Protein AF-A0A645B212-F1 (afdb_monomer_lite)

InterPro domains:
  IPR024529 ECF transporter, substrate-specific component [PF12822] (2-113)
  IPR025720 ECF transporter, Riboflavin transporter RibU [PTHR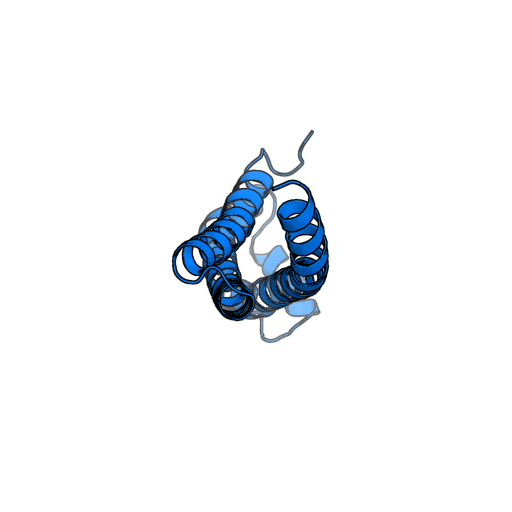38438] (4-123)

Structure (mmCIF, N/CA/C/O backbone):
data_AF-A0A645B212-F1
#
_entry.id   AF-A0A645B212-F1
#
loop_
_atom_site.group_PDB
_atom_site.id
_atom_site.type_symbol
_atom_site.label_atom_id
_atom_site.label_alt_id
_atom_site.label_comp_id
_atom_site.label_asym_id
_atom_site.label_entity_id
_atom_site.label_seq_id
_atom_site.pdbx_PDB_ins_code
_atom_site.Cartn_x
_atom_site.Cartn_y
_atom_site.Cartn_z
_atom_site.occupancy
_atom_site.B_iso_or_equiv
_atom_site.auth_seq_id
_atom_site.auth_comp_id
_atom_site.auth_asym_id
_atom_site.auth_atom_id
_atom_site.pdbx_PDB_model_num
ATOM 1 N N . MET A 1 1 ? 23.156 13.228 1.732 1.00 33.28 1 MET A N 1
ATOM 2 C CA . MET A 1 1 ? 22.425 13.789 0.577 1.00 33.28 1 MET A CA 1
ATOM 3 C C . MET A 1 1 ? 21.670 12.643 -0.062 1.00 33.28 1 MET A C 1
ATOM 5 O O . MET A 1 1 ? 22.309 11.648 -0.374 1.00 33.28 1 MET A O 1
ATOM 9 N N . SER A 1 2 ? 20.340 12.716 -0.127 1.00 40.81 2 SER A N 1
ATOM 10 C CA . SER A 1 2 ? 19.488 11.610 -0.575 1.00 40.81 2 SER A CA 1
ATOM 11 C C . SER A 1 2 ? 19.896 11.144 -1.976 1.00 40.81 2 SER A C 1
ATOM 13 O O . SER A 1 2 ? 19.782 11.894 -2.942 1.00 40.81 2 SER A O 1
ATOM 15 N N . THR A 1 3 ? 20.365 9.900 -2.078 1.00 55.31 3 THR A N 1
ATOM 16 C CA . THR A 1 3 ? 20.932 9.247 -3.276 1.00 55.31 3 THR A CA 1
ATOM 17 C C . THR A 1 3 ? 19.960 9.166 -4.469 1.00 55.31 3 THR A C 1
ATOM 19 O O . THR A 1 3 ? 20.336 8.725 -5.546 1.00 55.31 3 THR A O 1
ATOM 22 N N . THR A 1 4 ? 18.709 9.614 -4.308 1.00 57.03 4 THR A N 1
ATOM 23 C CA . THR A 1 4 ? 17.624 9.511 -5.298 1.00 57.03 4 THR A CA 1
ATOM 24 C C . THR A 1 4 ? 16.915 10.840 -5.605 1.00 57.03 4 THR A C 1
ATOM 26 O O . THR A 1 4 ? 15.790 10.835 -6.099 1.00 57.03 4 THR A O 1
ATOM 29 N N . GLY A 1 5 ? 17.515 11.997 -5.288 1.00 64.00 5 GLY A N 1
ATOM 30 C CA . GLY A 1 5 ? 16.961 13.307 -5.677 1.00 64.00 5 GLY A CA 1
ATOM 31 C C . GLY A 1 5 ? 15.565 13.630 -5.109 1.00 64.00 5 GLY A C 1
ATOM 32 O O . GLY A 1 5 ? 14.839 14.423 -5.696 1.00 64.00 5 GLY A O 1
ATOM 33 N N . GLY A 1 6 ? 15.159 12.989 -4.004 1.00 72.94 6 GLY A N 1
ATOM 34 C CA . GLY A 1 6 ? 13.856 13.188 -3.342 1.00 72.94 6 GLY A CA 1
ATOM 35 C C . GLY A 1 6 ? 12.676 12.440 -3.981 1.00 72.94 6 GLY A C 1
ATOM 36 O O . GLY A 1 6 ? 11.622 12.299 -3.361 1.00 72.94 6 GLY A O 1
ATOM 37 N N . VAL A 1 7 ? 12.851 11.877 -5.180 1.00 76.88 7 VAL A N 1
ATOM 38 C CA . VAL A 1 7 ? 11.782 11.188 -5.923 1.00 76.88 7 VAL A CA 1
ATOM 39 C C . VAL A 1 7 ? 11.341 9.901 -5.218 1.00 76.88 7 VAL A C 1
ATOM 41 O O . VAL A 1 7 ? 10.148 9.610 -5.130 1.00 76.88 7 VAL A O 1
ATOM 44 N N . GLY A 1 8 ? 12.289 9.146 -4.655 1.00 79.44 8 GLY A N 1
ATOM 45 C CA . GLY A 1 8 ? 11.977 7.925 -3.902 1.00 79.44 8 GLY A CA 1
ATOM 46 C C . GLY A 1 8 ? 11.268 8.188 -2.570 1.00 79.44 8 GLY A C 1
ATOM 47 O O . GLY A 1 8 ? 10.404 7.412 -2.158 1.00 79.44 8 GLY A O 1
ATOM 48 N N . GLU A 1 9 ? 11.594 9.295 -1.903 1.00 84.44 9 GLU A N 1
ATOM 49 C CA . GLU A 1 9 ? 10.923 9.717 -0.668 1.00 84.44 9 GLU A CA 1
ATOM 50 C C . GLU A 1 9 ? 9.480 10.141 -0.964 1.00 84.44 9 GLU A C 1
ATOM 52 O O . GLU A 1 9 ? 8.553 9.694 -0.287 1.00 84.44 9 GLU A O 1
ATOM 57 N N . PHE A 1 10 ? 9.277 10.907 -2.039 1.00 86.06 10 PHE A N 1
ATOM 58 C CA . PHE A 1 10 ? 7.949 11.291 -2.506 1.00 86.06 10 PHE A CA 1
ATOM 59 C C . PHE A 1 10 ? 7.096 10.077 -2.898 1.00 86.06 10 PHE A C 1
ATOM 61 O O . PHE A 1 10 ? 5.951 9.964 -2.462 1.00 86.06 10 PHE A O 1
ATOM 68 N N . ALA A 1 11 ? 7.654 9.122 -3.648 1.00 86.31 11 ALA A N 1
ATOM 69 C CA . ALA A 1 11 ? 6.947 7.890 -3.995 1.00 86.31 11 ALA A CA 1
ATOM 70 C C . ALA A 1 11 ? 6.527 7.111 -2.736 1.00 86.31 11 ALA A C 1
ATOM 72 O O . ALA A 1 11 ? 5.371 6.711 -2.611 1.00 86.31 11 ALA A O 1
ATOM 73 N N . ASN A 1 12 ? 7.424 6.955 -1.756 1.00 88.56 12 ASN A N 1
ATOM 74 C CA . ASN A 1 12 ? 7.086 6.307 -0.486 1.00 88.56 12 ASN A CA 1
ATOM 75 C C . ASN A 1 12 ? 6.004 7.061 0.298 1.00 88.56 12 ASN A C 1
ATOM 77 O O . ASN A 1 12 ? 5.147 6.416 0.907 1.00 88.56 12 ASN A O 1
ATOM 81 N N . PHE A 1 13 ? 6.016 8.395 0.270 1.00 90.25 13 PHE A N 1
ATOM 82 C CA . PHE A 1 13 ? 4.976 9.216 0.884 1.00 90.25 13 PHE A CA 1
ATOM 83 C C . PHE A 1 13 ? 3.614 9.000 0.218 1.00 90.25 13 PHE A C 1
ATOM 85 O O . PHE A 1 13 ? 2.629 8.802 0.922 1.00 90.25 13 PHE A O 1
ATOM 92 N N . VAL A 1 14 ? 3.546 8.958 -1.115 1.00 92.06 14 VAL A N 1
ATOM 93 C CA . VAL A 1 14 ? 2.295 8.689 -1.847 1.00 92.06 14 VAL A CA 1
ATOM 94 C C . VAL A 1 14 ? 1.774 7.282 -1.542 1.00 92.06 14 VAL A C 1
ATOM 96 O O . VAL A 1 14 ? 0.594 7.108 -1.235 1.00 92.06 14 VAL A O 1
ATOM 99 N N . ILE A 1 15 ? 2.654 6.279 -1.556 1.00 92.00 15 ILE A N 1
ATOM 100 C CA . ILE A 1 15 ? 2.291 4.884 -1.276 1.00 92.00 15 ILE A CA 1
ATOM 101 C C . ILE A 1 15 ? 1.778 4.743 0.164 1.00 92.00 15 ILE A C 1
ATOM 103 O O . ILE A 1 15 ? 0.666 4.261 0.378 1.00 92.00 15 ILE A O 1
ATOM 107 N N . GLY A 1 16 ? 2.543 5.203 1.157 1.00 92.06 16 GLY A N 1
ATOM 108 C CA . GLY A 1 16 ? 2.140 5.137 2.565 1.00 92.06 16 GLY A CA 1
ATOM 109 C C . GLY A 1 16 ? 0.933 6.023 2.882 1.00 92.06 16 GLY A C 1
ATOM 110 O O . GLY A 1 16 ? 0.044 5.622 3.630 1.00 92.06 16 GLY A O 1
ATOM 111 N N . GLY A 1 17 ? 0.858 7.202 2.269 1.00 93.62 17 GLY A N 1
ATOM 112 C CA . GLY A 1 17 ? -0.264 8.125 2.393 1.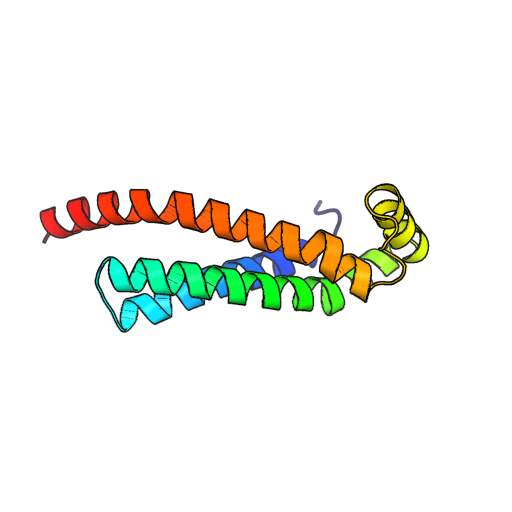00 93.62 17 GLY A CA 1
ATOM 113 C C . GLY A 1 17 ? -1.562 7.520 1.871 1.00 93.62 17 GLY A C 1
ATOM 114 O O . GLY A 1 17 ? -2.586 7.632 2.539 1.00 93.62 17 GLY A O 1
ATOM 115 N N . SER A 1 18 ? -1.518 6.800 0.744 1.00 94.50 18 SER A N 1
ATOM 116 C CA . SER A 1 18 ? -2.690 6.099 0.205 1.00 94.50 18 SER A CA 1
ATOM 117 C C . SER A 1 18 ? -3.232 5.040 1.172 1.00 94.50 18 SER A C 1
ATOM 119 O O . SER A 1 18 ? -4.438 4.986 1.401 1.00 94.50 18 SER A O 1
ATOM 121 N N . PHE A 1 19 ? -2.350 4.275 1.829 1.00 95.25 19 PHE A N 1
ATOM 122 C CA . PHE A 1 19 ? -2.729 3.308 2.863 1.00 95.25 19 PHE A CA 1
ATOM 123 C C . PHE A 1 19 ? -3.450 3.991 4.030 1.00 95.25 19 PHE A C 1
ATOM 125 O O . PHE A 1 19 ? -4.575 3.628 4.379 1.00 95.25 19 PHE A O 1
ATOM 132 N N . VAL A 1 20 ? -2.815 5.010 4.620 1.00 94.31 20 VAL A N 1
ATOM 133 C CA . VAL A 1 20 ? -3.352 5.724 5.789 1.00 94.31 20 VAL A CA 1
ATOM 134 C C . VAL A 1 20 ? -4.674 6.407 5.451 1.00 94.31 20 VAL A C 1
ATOM 136 O O . VAL A 1 20 ? -5.616 6.354 6.247 1.00 94.31 20 VAL A O 1
ATOM 139 N N . TRP A 1 21 ? -4.765 7.011 4.266 1.00 95.81 21 TRP A N 1
ATOM 140 C CA . TRP A 1 21 ? -5.977 7.649 3.770 1.00 95.81 21 TRP A CA 1
ATOM 141 C C . TRP A 1 21 ? -7.134 6.655 3.666 1.00 95.81 21 TRP A C 1
ATOM 143 O O . TRP A 1 21 ? -8.200 6.905 4.228 1.00 95.81 21 TRP A O 1
ATOM 153 N N . THR A 1 22 ? -6.922 5.503 3.025 1.00 95.06 22 THR A N 1
ATOM 154 C CA . THR A 1 22 ? -7.958 4.474 2.863 1.00 95.06 22 THR A CA 1
ATOM 155 C C . THR A 1 22 ? -8.445 3.941 4.207 1.00 95.06 22 THR A C 1
ATOM 157 O O . THR A 1 22 ? -9.655 3.887 4.441 1.00 95.06 22 THR A O 1
ATOM 160 N N . VAL A 1 23 ? -7.528 3.608 5.120 1.00 94.44 23 VAL A N 1
ATOM 161 C CA . VAL A 1 23 ? -7.877 3.106 6.459 1.00 94.44 23 VAL A CA 1
ATOM 162 C C . VAL A 1 23 ? -8.696 4.143 7.227 1.00 94.44 23 VAL A C 1
ATOM 164 O O . VAL A 1 23 ? -9.753 3.827 7.779 1.00 94.44 23 VAL A O 1
ATOM 167 N N . SER A 1 24 ? -8.238 5.396 7.221 1.00 92.62 24 SER A N 1
ATOM 168 C CA . SER A 1 24 ? -8.900 6.498 7.923 1.00 92.62 24 SER A CA 1
ATOM 169 C C . SER A 1 24 ? -10.284 6.774 7.343 1.00 92.62 24 SER A C 1
ATOM 171 O O . SER A 1 24 ? -11.249 6.907 8.095 1.00 92.62 24 SER A O 1
ATOM 173 N N . TYR A 1 25 ? -10.411 6.800 6.015 1.00 95.44 25 TYR A N 1
ATOM 174 C CA . TYR A 1 25 ? -11.676 7.033 5.325 1.00 95.44 25 TYR A CA 1
ATOM 175 C C . TYR A 1 25 ? -12.720 5.971 5.682 1.00 95.44 25 TYR A C 1
ATOM 177 O O . TYR A 1 25 ? -13.824 6.319 6.107 1.00 95.44 25 TYR A O 1
ATOM 185 N N . VAL A 1 26 ? -12.369 4.685 5.594 1.00 94.75 26 VAL A N 1
ATOM 186 C CA . VAL A 1 26 ? -13.284 3.587 5.953 1.00 94.75 26 VAL A CA 1
ATOM 187 C C . VAL A 1 26 ? -13.684 3.675 7.427 1.00 94.75 26 VAL A C 1
ATOM 189 O O . VAL A 1 26 ? -14.868 3.558 7.755 1.00 94.75 26 VAL A O 1
ATOM 192 N N . TYR A 1 27 ? -12.736 3.981 8.314 1.00 90.81 27 TYR A N 1
ATOM 193 C CA . TYR A 1 27 ? -13.025 4.163 9.734 1.00 90.81 27 TYR A CA 1
ATOM 194 C C . TYR A 1 27 ? -13.973 5.338 10.010 1.00 90.81 27 TYR A C 1
ATOM 196 O O . TYR A 1 27 ? -14.846 5.232 10.871 1.00 90.81 27 TYR A O 1
ATOM 204 N N . THR A 1 28 ? -13.880 6.446 9.261 1.00 90.38 28 THR A N 1
ATOM 205 C CA . THR A 1 28 ? -14.827 7.563 9.439 1.00 90.38 28 THR A CA 1
ATOM 206 C C . THR A 1 28 ? -16.275 7.166 9.157 1.00 90.38 28 THR A C 1
ATOM 208 O O . THR A 1 28 ? -17.177 7.736 9.772 1.00 90.38 28 THR A O 1
ATOM 211 N N . LYS A 1 29 ? -16.494 6.186 8.269 1.00 92.31 29 LYS A N 1
ATOM 212 C CA . LYS A 1 29 ? -17.817 5.646 7.931 1.00 92.31 29 LYS A CA 1
ATOM 213 C C . LYS A 1 29 ? -18.290 4.590 8.926 1.00 92.31 29 LYS A C 1
ATOM 215 O O . LYS A 1 29 ? -19.483 4.520 9.200 1.00 92.31 29 LYS A O 1
ATOM 220 N N . LYS A 1 30 ? -17.371 3.794 9.477 1.00 90.19 30 LYS A N 1
ATOM 221 C CA . LYS A 1 30 ? -17.666 2.709 10.418 1.00 90.19 30 LYS A CA 1
ATOM 222 C C . LYS A 1 30 ? -16.704 2.772 11.610 1.00 90.19 30 LYS A C 1
ATOM 224 O O . LYS A 1 30 ? -15.643 2.151 11.602 1.00 90.19 30 LYS A O 1
ATOM 229 N N . ARG A 1 31 ? -17.076 3.560 12.627 1.00 85.06 31 ARG A N 1
ATOM 230 C CA . ARG A 1 31 ? -16.243 3.901 13.801 1.00 85.06 31 ARG A CA 1
ATOM 231 C C . ARG A 1 31 ? -16.215 2.797 14.858 1.00 85.06 31 ARG A C 1
ATOM 233 O O . ARG A 1 31 ? -16.563 3.010 16.013 1.00 85.06 31 ARG A O 1
ATOM 240 N N . GLU A 1 32 ? -15.830 1.607 14.441 1.00 88.38 32 GLU A N 1
ATOM 241 C CA . GLU A 1 32 ? -15.726 0.425 15.290 1.00 88.38 32 GLU A CA 1
ATOM 242 C C . GLU A 1 32 ? -14.560 -0.448 14.817 1.00 88.38 32 GLU A C 1
ATOM 244 O O . GLU A 1 32 ? -14.026 -0.274 13.717 1.00 88.38 32 GLU A O 1
ATOM 249 N N . THR A 1 33 ? -14.179 -1.428 15.637 1.00 87.06 33 THR A N 1
ATOM 250 C CA . THR A 1 33 ? -13.077 -2.357 15.332 1.00 87.06 33 THR A CA 1
ATOM 251 C C . THR A 1 33 ? -13.245 -3.061 13.983 1.00 87.06 33 THR A C 1
ATOM 253 O O . THR A 1 33 ? -12.264 -3.238 13.261 1.00 87.06 33 THR A O 1
ATOM 256 N N . SER A 1 34 ? -14.479 -3.407 13.599 1.00 89.88 34 SER A N 1
ATOM 257 C CA . SER A 1 34 ? -14.758 -4.036 12.306 1.00 89.88 34 SER A CA 1
ATOM 258 C C . SER A 1 34 ? -14.472 -3.100 11.123 1.00 89.88 34 SER A C 1
ATOM 260 O O . SER A 1 34 ? -13.954 -3.548 10.101 1.00 89.88 34 SER A O 1
ATOM 262 N N . GLY A 1 35 ? -14.719 -1.793 11.272 1.00 92.31 35 GLY A N 1
ATOM 263 C CA . GLY A 1 35 ? -14.383 -0.788 10.263 1.00 92.31 35 GLY A CA 1
ATOM 264 C C . GLY A 1 35 ? -12.878 -0.632 10.059 1.00 92.31 35 GLY A C 1
ATOM 265 O O . GLY A 1 35 ? -12.430 -0.497 8.924 1.00 92.31 35 GLY A O 1
ATOM 266 N N . ILE A 1 36 ? -12.082 -0.745 11.126 1.00 92.25 36 ILE A N 1
ATOM 267 C CA . ILE A 1 36 ? -10.616 -0.741 11.012 1.00 92.25 36 ILE A CA 1
ATOM 268 C C . ILE A 1 36 ? -10.104 -1.985 10.312 1.00 92.25 36 ILE A C 1
ATOM 270 O O . ILE A 1 36 ? -9.260 -1.861 9.435 1.00 92.25 36 ILE A O 1
ATOM 274 N N . ILE A 1 37 ? -10.616 -3.170 10.648 1.00 93.50 37 ILE A N 1
ATOM 275 C CA . ILE A 1 37 ? -10.198 -4.409 9.978 1.00 93.50 37 ILE A CA 1
ATOM 276 C C . ILE A 1 37 ? -10.468 -4.314 8.470 1.00 93.50 37 ILE A C 1
ATOM 278 O O . ILE A 1 37 ? -9.572 -4.574 7.671 1.00 93.50 37 ILE A O 1
ATOM 282 N N . ILE A 1 38 ? -11.666 -3.868 8.078 1.00 94.88 38 ILE A N 1
ATOM 283 C CA . ILE A 1 38 ? -12.020 -3.666 6.664 1.00 94.88 38 ILE A CA 1
ATOM 284 C C . ILE A 1 38 ? -11.119 -2.599 6.028 1.00 94.88 38 ILE A C 1
ATOM 286 O O . ILE A 1 38 ? -10.604 -2.805 4.930 1.00 94.88 38 ILE A O 1
ATOM 290 N N . GLY A 1 39 ? -10.890 -1.481 6.721 1.00 95.44 39 GLY A N 1
ATOM 291 C CA . GLY A 1 39 ? -10.029 -0.399 6.253 1.00 95.44 39 GLY A CA 1
ATOM 292 C C . GLY A 1 39 ? -8.585 -0.840 6.032 1.00 95.44 39 GLY A C 1
ATOM 293 O O . GLY A 1 39 ? -7.989 -0.455 5.034 1.00 95.44 39 GLY A O 1
ATOM 294 N N . LEU A 1 40 ? -8.040 -1.680 6.913 1.00 95.19 40 LEU A N 1
ATOM 295 C CA . LEU A 1 40 ? -6.697 -2.248 6.792 1.00 95.19 40 LEU A CA 1
ATOM 296 C C . LEU A 1 40 ? -6.598 -3.214 5.613 1.00 95.19 40 LEU A C 1
ATOM 298 O O . LEU A 1 40 ? -5.671 -3.090 4.821 1.00 95.19 40 LEU A O 1
ATOM 302 N N . ILE A 1 41 ? -7.571 -4.114 5.441 1.00 95.31 41 ILE A N 1
ATOM 303 C CA . ILE A 1 41 ? -7.610 -5.031 4.291 1.00 95.31 41 ILE A CA 1
ATOM 304 C C . ILE A 1 41 ? -7.654 -4.234 2.982 1.00 95.31 41 ILE A C 1
ATOM 306 O O . ILE A 1 41 ? -6.832 -4.455 2.095 1.00 95.31 41 ILE A O 1
ATOM 310 N N . LEU A 1 42 ? -8.565 -3.263 2.870 1.00 95.88 42 LEU A N 1
ATOM 311 C CA . LEU A 1 42 ? -8.656 -2.400 1.689 1.00 95.88 42 LEU A CA 1
ATOM 312 C C . LEU A 1 42 ? -7.392 -1.555 1.501 1.00 95.88 42 LEU A C 1
ATOM 314 O O . LEU A 1 42 ? -6.914 -1.407 0.379 1.00 95.88 42 LEU A O 1
ATOM 318 N N . GLY A 1 43 ? -6.829 -1.038 2.592 1.00 95.25 43 GLY A N 1
ATOM 319 C CA . GLY A 1 43 ? -5.589 -0.272 2.594 1.00 95.25 43 GLY A CA 1
ATOM 320 C C . GLY A 1 43 ? -4.423 -1.074 2.030 1.00 95.25 43 GLY A C 1
ATOM 321 O O . GLY A 1 43 ? -3.667 -0.535 1.228 1.00 95.25 43 GLY A O 1
ATOM 322 N N . VAL A 1 44 ? -4.307 -2.359 2.376 1.00 96.00 44 VAL A N 1
ATOM 323 C CA . VAL A 1 44 ? -3.289 -3.262 1.818 1.00 96.00 44 VAL A CA 1
ATOM 324 C C . VAL A 1 44 ? -3.401 -3.332 0.295 1.00 96.00 44 VAL A C 1
ATOM 326 O O . VAL A 1 44 ? -2.418 -3.067 -0.392 1.00 96.00 44 VAL A O 1
ATOM 329 N N . PHE A 1 45 ? -4.594 -3.597 -0.246 1.00 95.50 45 PHE A N 1
ATOM 330 C CA . PHE A 1 45 ? -4.789 -3.660 -1.699 1.00 95.50 45 PHE A CA 1
ATOM 331 C C . PHE A 1 45 ? -4.512 -2.320 -2.389 1.00 95.50 45 PHE A C 1
ATOM 333 O O . PHE A 1 45 ? -3.811 -2.284 -3.402 1.00 95.50 45 PHE A O 1
ATOM 340 N N . VAL A 1 46 ? -5.010 -1.212 -1.830 1.00 95.62 46 VAL A N 1
ATOM 341 C CA . VAL A 1 46 ? -4.774 0.133 -2.378 1.00 95.62 46 VAL A CA 1
ATOM 342 C C . VAL A 1 46 ? -3.283 0.462 -2.377 1.00 95.62 46 VAL A C 1
ATOM 344 O O . VAL A 1 46 ? -2.759 0.896 -3.400 1.00 95.62 46 VAL A O 1
ATOM 347 N N . MET A 1 47 ? -2.579 0.193 -1.277 1.00 94.94 47 MET A N 1
ATOM 348 C CA . MET A 1 47 ? -1.140 0.422 -1.165 1.00 94.94 47 MET A CA 1
ATOM 349 C C . MET A 1 47 ? -0.351 -0.421 -2.163 1.00 94.94 47 MET A C 1
ATOM 351 O O . MET A 1 47 ? 0.595 0.084 -2.761 1.00 94.94 47 MET A O 1
ATOM 355 N N . THR A 1 48 ? -0.726 -1.684 -2.377 1.00 94.25 48 THR A N 1
ATOM 356 C CA . THR A 1 48 ? -0.068 -2.534 -3.376 1.00 94.25 48 THR A CA 1
ATOM 357 C C . THR A 1 48 ? -0.267 -1.981 -4.786 1.00 94.25 48 THR A C 1
ATOM 359 O O . THR A 1 48 ? 0.708 -1.880 -5.529 1.00 94.25 48 THR A O 1
ATOM 362 N N . ILE A 1 49 ? -1.481 -1.553 -5.148 1.00 94.25 49 ILE A N 1
ATOM 363 C CA . ILE A 1 49 ? -1.773 -0.975 -6.471 1.00 94.25 49 ILE A CA 1
ATOM 364 C C . ILE A 1 49 ? -1.018 0.345 -6.669 1.00 94.25 49 ILE A C 1
ATOM 366 O O . ILE A 1 49 ? -0.287 0.500 -7.647 1.00 94.25 49 ILE A O 1
ATOM 370 N N . VAL A 1 50 ? -1.134 1.280 -5.722 1.00 93.62 50 VAL A N 1
ATOM 371 C CA . VAL A 1 50 ? -0.435 2.576 -5.765 1.00 93.62 50 VAL A CA 1
ATOM 372 C C . VAL A 1 50 ? 1.079 2.375 -5.736 1.00 93.62 50 VAL A C 1
ATOM 374 O O . VAL A 1 50 ? 1.803 3.087 -6.429 1.00 93.62 50 VAL A O 1
ATOM 377 N N . GLY A 1 51 ? 1.557 1.371 -5.001 1.00 92.25 51 GLY A N 1
ATOM 378 C CA . GLY A 1 51 ? 2.945 0.921 -4.970 1.00 92.25 51 GLY A CA 1
ATOM 379 C C . GLY A 1 51 ? 3.440 0.485 -6.337 1.00 92.25 51 GLY A C 1
ATOM 380 O O . GLY A 1 51 ? 4.473 0.977 -6.792 1.00 92.25 51 GLY A O 1
ATOM 381 N N . CYS A 1 52 ? 2.690 -0.378 -7.018 1.00 92.25 52 CYS A N 1
ATOM 382 C CA . CYS A 1 52 ? 3.029 -0.831 -8.362 1.00 92.25 52 CYS A CA 1
ATOM 383 C C . CYS A 1 52 ? 3.043 0.332 -9.358 1.00 92.25 52 CYS A C 1
ATOM 385 O O . CYS A 1 52 ? 4.025 0.500 -10.076 1.00 92.25 52 CYS A O 1
ATOM 387 N N . LEU A 1 53 ? 2.009 1.179 -9.354 1.00 92.19 53 LEU A N 1
ATOM 388 C CA . LEU A 1 53 ? 1.909 2.329 -10.259 1.00 92.19 53 LEU A CA 1
ATOM 389 C C . LEU A 1 53 ? 3.031 3.345 -10.022 1.00 92.19 53 LEU A C 1
ATOM 391 O O . LEU A 1 53 ? 3.731 3.725 -10.957 1.00 92.19 53 LEU A O 1
ATOM 395 N N . SER A 1 54 ? 3.247 3.744 -8.768 1.00 89.81 54 SER A N 1
ATOM 396 C CA . SER A 1 54 ? 4.307 4.692 -8.404 1.00 89.81 54 SER A CA 1
ATOM 397 C C . SER A 1 54 ? 5.677 4.151 -8.791 1.00 89.81 54 SER A C 1
ATOM 399 O O . SER A 1 54 ? 6.504 4.875 -9.337 1.00 89.81 54 SER A O 1
ATOM 401 N N . ASN A 1 55 ? 5.934 2.863 -8.563 1.00 90.06 55 ASN A N 1
ATOM 402 C CA . ASN A 1 55 ? 7.228 2.312 -8.925 1.00 90.06 55 ASN A CA 1
ATOM 403 C C . ASN A 1 55 ? 7.406 2.143 -10.438 1.00 90.06 55 ASN A C 1
ATOM 405 O O . ASN A 1 55 ? 8.498 2.396 -10.938 1.00 90.06 55 ASN A O 1
ATOM 409 N N . TYR A 1 56 ? 6.356 1.764 -11.165 1.00 88.75 56 TYR A N 1
ATOM 410 C CA . TYR A 1 56 ? 6.418 1.592 -12.614 1.00 88.75 56 TYR A CA 1
ATOM 411 C C . TYR A 1 56 ? 6.620 2.921 -13.352 1.00 88.75 56 TYR A C 1
ATOM 413 O O . TYR A 1 56 ? 7.445 2.999 -14.258 1.00 88.75 56 TYR A O 1
ATOM 421 N N . TYR A 1 57 ? 5.890 3.970 -12.958 1.00 87.75 57 TYR A N 1
ATOM 422 C CA . TYR A 1 57 ? 5.894 5.256 -13.664 1.00 87.75 57 TYR A CA 1
ATOM 423 C C . TYR A 1 57 ? 6.879 6.282 -13.106 1.00 87.75 57 TYR A C 1
ATOM 425 O O . TYR A 1 57 ? 7.269 7.190 -13.835 1.00 87.75 57 TYR A O 1
ATOM 433 N N . ILE A 1 58 ? 7.275 6.171 -11.836 1.00 86.56 58 ILE A N 1
ATOM 434 C CA . ILE A 1 58 ? 8.136 7.165 -11.184 1.00 86.56 58 ILE A CA 1
ATOM 435 C C . ILE A 1 58 ? 9.494 6.552 -10.842 1.00 86.56 58 ILE A C 1
ATOM 437 O O . ILE A 1 58 ? 10.510 7.025 -11.345 1.00 86.56 58 ILE A O 1
ATOM 441 N N . MET A 1 59 ? 9.542 5.486 -10.030 1.00 84.06 59 MET A N 1
ATOM 442 C CA . MET A 1 59 ? 10.832 4.950 -9.561 1.00 84.06 59 MET A CA 1
ATOM 443 C C . MET A 1 59 ? 11.660 4.322 -10.679 1.00 84.06 59 MET A C 1
ATOM 445 O O . MET A 1 59 ? 12.817 4.694 -10.829 1.00 84.06 59 MET A O 1
ATOM 449 N N . LEU A 1 60 ? 11.114 3.383 -11.454 1.00 84.88 60 LEU A N 1
ATOM 450 C CA . LEU A 1 60 ? 11.881 2.676 -12.487 1.00 84.88 60 LEU A CA 1
ATOM 451 C C . LEU A 1 60 ? 12.420 3.622 -13.579 1.00 84.88 60 LEU A C 1
ATOM 453 O O . LEU A 1 60 ? 13.602 3.515 -13.908 1.00 84.88 60 LEU A O 1
ATOM 457 N N . PRO A 1 61 ? 11.639 4.584 -14.112 1.00 83.12 61 PRO A N 1
ATOM 458 C CA . PRO A 1 61 ? 12.163 5.586 -15.038 1.00 83.12 61 PRO A CA 1
ATOM 459 C C . PRO A 1 61 ? 13.225 6.475 -14.392 1.00 83.12 61 PRO A C 1
ATOM 461 O O . PRO A 1 61 ? 14.240 6.767 -15.016 1.00 83.12 61 PRO A O 1
ATOM 464 N N . PHE A 1 62 ? 13.050 6.854 -13.127 1.00 83.19 62 PHE A N 1
ATOM 465 C CA . PHE A 1 62 ? 14.055 7.635 -12.417 1.00 83.19 62 PHE A CA 1
ATOM 466 C C . PHE A 1 62 ? 15.360 6.848 -12.214 1.00 83.19 62 PHE A C 1
ATOM 468 O O . PHE A 1 62 ? 16.435 7.361 -12.513 1.00 83.19 62 PHE A O 1
ATOM 475 N N . TYR A 1 63 ? 15.292 5.581 -11.801 1.00 77.75 63 TYR A N 1
ATOM 476 C CA . TYR A 1 63 ? 16.468 4.713 -11.691 1.00 77.75 63 TYR A CA 1
ATOM 477 C C . TYR A 1 63 ? 17.178 4.521 -13.032 1.00 77.75 63 TYR A C 1
ATOM 479 O O . TYR A 1 63 ? 18.407 4.482 -13.051 1.00 77.75 63 TYR A O 1
ATOM 487 N N . SER A 1 64 ? 16.435 4.510 -14.147 1.00 80.12 64 SER A N 1
ATOM 488 C CA . SER A 1 64 ? 17.029 4.427 -15.487 1.00 80.12 64 SER A CA 1
ATOM 489 C C . SER A 1 64 ? 17.921 5.621 -15.864 1.00 80.12 64 SER A C 1
ATOM 491 O O . SER A 1 64 ? 18.708 5.527 -16.800 1.00 80.12 64 SER A O 1
ATOM 493 N N . THR A 1 65 ? 17.844 6.735 -15.122 1.00 80.62 65 THR A N 1
ATOM 494 C CA . THR A 1 65 ? 18.748 7.890 -15.294 1.00 80.62 65 THR A CA 1
ATOM 495 C C . THR A 1 65 ? 20.099 7.711 -14.600 1.00 80.62 65 THR A C 1
ATOM 497 O O . THR A 1 65 ? 21.060 8.395 -14.940 1.00 80.62 65 THR A O 1
ATOM 500 N N . ILE A 1 66 ? 20.176 6.794 -13.631 1.00 80.19 66 ILE A N 1
ATOM 501 C CA . ILE A 1 66 ? 21.370 6.526 -12.820 1.00 80.19 66 ILE A CA 1
ATOM 502 C C . ILE A 1 66 ? 22.063 5.243 -13.300 1.00 80.19 66 ILE A C 1
ATOM 504 O O . ILE A 1 66 ? 23.284 5.130 -13.233 1.00 80.19 66 ILE A O 1
ATOM 508 N N . MET A 1 67 ? 21.287 4.271 -13.778 1.00 79.69 67 MET A N 1
ATOM 509 C CA . MET A 1 67 ? 21.749 2.933 -14.134 1.00 79.69 67 MET A CA 1
ATOM 510 C C . MET A 1 67 ? 20.939 2.393 -15.325 1.00 79.69 67 MET A C 1
ATOM 512 O O . MET A 1 67 ? 19.745 2.675 -15.400 1.00 79.69 67 MET A O 1
ATOM 516 N N . PRO A 1 68 ? 21.530 1.587 -16.229 1.00 84.06 68 PRO A N 1
ATOM 517 C CA . PRO A 1 68 ? 20.784 0.940 -17.307 1.00 84.06 68 PRO A CA 1
ATOM 518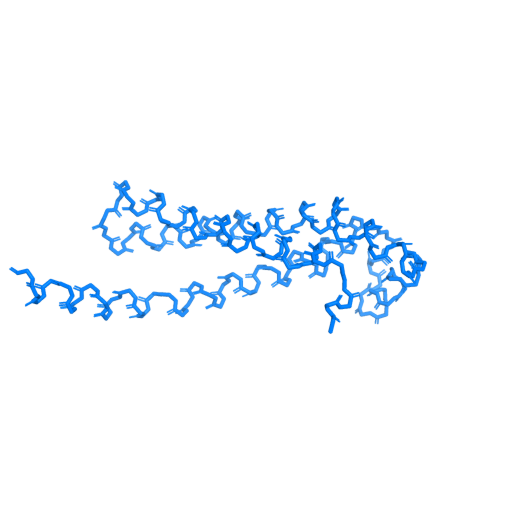 C C . PRO A 1 68 ? 19.637 0.102 -16.743 1.00 84.06 68 PRO A C 1
ATOM 520 O O . PRO A 1 68 ? 19.819 -0.640 -15.773 1.00 84.06 68 PRO A O 1
ATOM 523 N N . ILE A 1 69 ? 18.449 0.205 -17.336 1.00 80.50 69 ILE A N 1
ATOM 524 C CA . ILE A 1 69 ? 17.285 -0.528 -16.828 1.00 80.50 69 ILE A CA 1
ATOM 525 C C . ILE A 1 69 ? 17.453 -2.041 -16.997 1.00 80.50 69 ILE A C 1
ATOM 527 O O . ILE A 1 69 ? 16.920 -2.818 -16.210 1.00 80.50 69 ILE A O 1
ATOM 531 N N . GLU A 1 70 ? 18.250 -2.449 -17.977 1.00 82.88 70 GLU A N 1
ATOM 532 C CA . GLU A 1 70 ? 18.643 -3.826 -18.244 1.00 82.88 70 GLU A CA 1
ATOM 533 C C . GLU A 1 70 ? 19.357 -4.416 -17.029 1.00 82.88 70 GLU A C 1
ATOM 535 O O . GLU A 1 70 ? 18.993 -5.493 -16.574 1.00 82.88 70 GLU A O 1
ATOM 540 N N . ALA A 1 71 ? 20.272 -3.662 -16.416 1.00 82.94 71 ALA A N 1
ATOM 541 C CA . ALA A 1 71 ? 20.960 -4.108 -15.212 1.00 82.94 71 ALA A CA 1
ATOM 542 C C . ALA A 1 71 ? 19.992 -4.244 -14.014 1.00 82.94 71 ALA A C 1
ATOM 544 O O . ALA A 1 71 ? 20.182 -5.106 -13.162 1.00 82.94 71 ALA A O 1
ATOM 545 N N . VAL A 1 72 ? 18.921 -3.435 -13.940 1.00 80.31 72 VAL A N 1
ATOM 546 C CA . VAL A 1 72 ? 17.906 -3.541 -12.866 1.00 80.31 72 VAL A CA 1
ATOM 547 C C . VAL A 1 72 ? 17.080 -4.808 -13.061 1.00 80.31 72 VAL A C 1
ATOM 549 O O . VAL A 1 72 ? 16.782 -5.521 -12.100 1.00 80.31 72 VAL A O 1
ATOM 552 N N . ILE A 1 73 ? 16.724 -5.093 -14.313 1.00 83.44 73 ILE A N 1
ATOM 553 C CA . ILE A 1 73 ? 15.989 -6.296 -14.694 1.00 83.44 73 ILE A CA 1
ATOM 554 C C . ILE A 1 73 ? 16.855 -7.532 -14.447 1.00 83.44 73 ILE A C 1
ATOM 556 O O . ILE A 1 73 ? 16.360 -8.468 -13.832 1.00 83.44 73 ILE A O 1
ATOM 560 N N . GLU A 1 74 ? 18.139 -7.523 -14.813 1.00 85.12 74 GLU A N 1
ATOM 561 C CA . GLU A 1 74 ? 19.077 -8.626 -14.549 1.00 85.12 74 GLU A CA 1
ATOM 562 C C . GLU A 1 74 ? 19.236 -8.910 -13.051 1.00 85.12 74 GLU A C 1
ATOM 564 O O . GLU A 1 74 ? 19.199 -10.068 -12.631 1.00 85.12 74 GLU A O 1
ATOM 569 N N . MET A 1 75 ? 19.333 -7.867 -12.219 1.00 83.75 75 MET A N 1
ATOM 570 C CA . MET A 1 75 ? 19.348 -8.028 -10.761 1.00 83.75 75 MET A CA 1
ATOM 571 C C . MET A 1 75 ? 18.063 -8.683 -10.240 1.00 83.75 75 MET A C 1
ATOM 573 O O . MET A 1 75 ? 18.115 -9.499 -9.320 1.00 83.75 75 MET A O 1
ATOM 577 N N . GLY A 1 76 ? 16.910 -8.344 -10.823 1.00 80.50 76 GLY A N 1
ATOM 578 C CA . GLY A 1 76 ? 15.644 -9.008 -10.516 1.00 80.50 76 GLY A CA 1
ATOM 579 C C . GLY A 1 76 ? 15.618 -10.458 -11.003 1.00 80.50 76 GLY A C 1
ATOM 580 O O . GLY A 1 76 ? 15.253 -11.354 -10.243 1.00 80.50 76 GLY A O 1
ATOM 581 N N . ALA A 1 77 ? 16.064 -10.699 -12.235 1.00 84.94 77 ALA A N 1
ATOM 582 C CA . ALA A 1 77 ? 16.106 -12.009 -12.875 1.00 84.94 77 ALA A CA 1
ATOM 583 C C . ALA A 1 77 ? 16.975 -13.012 -12.099 1.00 84.94 77 ALA A C 1
ATOM 585 O O . ALA A 1 77 ? 16.633 -14.192 -12.026 1.00 84.94 77 ALA A O 1
ATOM 586 N N . ALA A 1 78 ? 18.044 -12.539 -11.449 1.00 85.06 78 ALA A N 1
ATOM 587 C CA . ALA A 1 78 ? 18.882 -13.349 -10.564 1.00 85.06 78 ALA A CA 1
ATOM 588 C C . ALA A 1 78 ? 18.124 -13.908 -9.343 1.00 85.06 78 ALA A C 1
ATOM 590 O O . ALA A 1 78 ? 18.490 -14.958 -8.817 1.00 85.06 78 ALA A O 1
ATOM 591 N N . ILE A 1 79 ? 17.072 -13.220 -8.888 1.00 83.81 79 ILE A N 1
ATOM 592 C CA . ILE A 1 79 ? 16.211 -13.663 -7.781 1.00 83.81 79 ILE A CA 1
ATOM 593 C C . ILE A 1 79 ? 15.048 -14.499 -8.318 1.00 83.81 79 ILE A C 1
ATOM 595 O O . ILE A 1 79 ? 14.686 -15.517 -7.727 1.00 83.81 79 ILE A O 1
ATOM 599 N N . ASN A 1 80 ? 14.441 -14.057 -9.419 1.00 83.50 80 ASN A N 1
ATOM 600 C CA . ASN A 1 80 ? 13.309 -14.725 -10.035 1.00 83.50 80 ASN A CA 1
ATOM 601 C C . ASN A 1 80 ? 13.435 -14.706 -11.570 1.00 83.50 80 ASN A C 1
ATOM 603 O O . ASN A 1 80 ? 13.245 -13.648 -12.172 1.00 83.50 80 ASN A O 1
ATOM 607 N N . PRO A 1 81 ? 13.651 -15.866 -12.221 1.00 83.44 81 PRO A N 1
ATOM 608 C CA . PRO A 1 81 ? 13.842 -15.941 -13.669 1.00 83.44 81 PRO A CA 1
ATOM 609 C C . PRO A 1 81 ? 12.602 -15.535 -14.484 1.00 83.44 81 PRO A C 1
ATOM 611 O O . PRO A 1 81 ? 12.712 -15.323 -15.686 1.00 83.44 81 PRO A O 1
ATOM 614 N N . TYR A 1 82 ? 11.425 -15.390 -13.860 1.00 84.69 82 TYR A N 1
ATOM 615 C CA . TYR A 1 82 ? 10.223 -14.859 -14.519 1.00 84.69 82 TYR A CA 1
ATOM 616 C C . TYR A 1 82 ? 10.264 -13.339 -14.757 1.00 84.69 82 TYR A C 1
ATOM 618 O O . TYR A 1 82 ? 9.339 -12.788 -15.356 1.00 84.69 82 TYR A O 1
ATOM 626 N N . ILE A 1 83 ? 11.299 -12.646 -14.278 1.00 85.50 83 ILE A N 1
ATOM 627 C CA . ILE A 1 83 ? 11.486 -11.208 -14.472 1.00 85.50 83 ILE A CA 1
ATOM 628 C C . ILE A 1 83 ? 12.251 -10.984 -15.773 1.00 85.50 83 ILE A C 1
ATOM 630 O O . ILE A 1 83 ? 13.459 -11.185 -15.839 1.00 85.50 83 ILE A O 1
ATOM 634 N N . VAL A 1 84 ? 11.528 -10.564 -16.808 1.00 84.38 84 VAL A N 1
ATOM 635 C CA . VAL A 1 84 ? 12.066 -10.348 -18.163 1.00 84.38 84 VAL A CA 1
ATOM 636 C C . VAL A 1 84 ? 11.941 -8.898 -18.624 1.00 84.38 84 VAL A C 1
ATOM 638 O O . VAL A 1 84 ? 12.601 -8.479 -19.569 1.00 84.38 84 VAL A O 1
ATOM 641 N N . ASP A 1 85 ? 11.103 -8.111 -17.958 1.00 84.44 85 ASP A N 1
ATOM 642 C CA . ASP A 1 85 ? 10.773 -6.747 -18.340 1.00 84.44 85 ASP A CA 1
ATOM 643 C C . ASP A 1 85 ? 10.371 -5.910 -17.112 1.00 84.44 85 ASP A C 1
ATOM 645 O O . ASP A 1 85 ? 10.256 -6.400 -15.985 1.00 84.44 85 ASP A O 1
ATOM 649 N N . LYS A 1 86 ? 10.142 -4.609 -17.322 1.00 84.31 86 LYS A N 1
ATOM 650 C CA . LYS A 1 86 ? 9.784 -3.682 -16.238 1.00 84.31 86 LYS A CA 1
ATOM 651 C C . LYS A 1 86 ? 8.485 -4.087 -15.537 1.00 84.31 86 LYS A C 1
ATOM 653 O O . LYS A 1 86 ? 8.393 -3.961 -14.320 1.00 84.31 86 LYS A O 1
ATOM 658 N N . LEU A 1 87 ? 7.478 -4.555 -16.272 1.00 86.44 87 LEU A N 1
ATOM 659 C CA . LEU A 1 87 ? 6.176 -4.913 -15.712 1.00 86.44 87 LEU A CA 1
ATOM 660 C C . LEU A 1 87 ? 6.284 -6.194 -14.883 1.00 86.44 87 LEU A C 1
ATOM 662 O O . LEU A 1 87 ? 5.794 -6.220 -13.752 1.00 86.44 87 LEU A O 1
ATOM 666 N N . THR A 1 88 ? 6.987 -7.216 -15.378 1.00 86.62 88 THR A N 1
ATOM 667 C CA . THR A 1 88 ? 7.244 -8.434 -14.591 1.00 86.62 88 THR A CA 1
ATOM 668 C C . THR A 1 88 ? 8.083 -8.149 -13.347 1.00 86.62 88 THR A C 1
ATOM 670 O O . THR A 1 88 ? 7.768 -8.691 -12.290 1.00 86.62 88 THR A O 1
ATOM 673 N N . PHE A 1 89 ? 9.053 -7.230 -13.401 1.00 88.00 89 PHE A N 1
ATOM 674 C CA . PHE A 1 89 ? 9.775 -6.768 -12.207 1.00 88.00 89 PHE A CA 1
ATOM 675 C C . PHE A 1 89 ? 8.822 -6.167 -11.162 1.00 88.00 89 PHE A C 1
ATOM 677 O O . PHE A 1 89 ? 8.861 -6.532 -9.984 1.00 88.00 89 PHE A O 1
ATOM 684 N N . VAL A 1 90 ? 7.924 -5.265 -11.577 1.00 89.81 90 VAL A N 1
ATOM 685 C CA . VAL A 1 90 ? 6.956 -4.652 -10.655 1.00 89.81 90 VAL A CA 1
ATOM 686 C C . VAL A 1 90 ? 6.024 -5.703 -10.049 1.00 89.81 90 VAL A C 1
ATOM 688 O O . VAL A 1 90 ? 5.790 -5.688 -8.842 1.00 89.81 90 VAL A O 1
ATOM 691 N N . ILE A 1 91 ? 5.525 -6.644 -10.844 1.00 89.19 91 ILE A N 1
ATOM 692 C CA . ILE A 1 91 ? 4.610 -7.681 -10.354 1.00 89.19 91 ILE A CA 1
ATOM 693 C C . ILE A 1 91 ? 5.316 -8.654 -9.404 1.00 89.19 91 ILE A C 1
ATOM 695 O O . ILE A 1 91 ? 4.766 -8.979 -8.356 1.00 89.19 91 ILE A O 1
ATOM 699 N N . TRP A 1 92 ? 6.525 -9.107 -9.734 1.00 88.88 92 TRP A N 1
ATOM 700 C CA . TRP A 1 92 ? 7.198 -10.173 -8.986 1.00 88.88 92 TRP A CA 1
ATOM 701 C C . TRP A 1 92 ? 8.052 -9.692 -7.817 1.00 88.88 92 TRP A C 1
ATOM 703 O O . TRP A 1 92 ? 8.321 -10.481 -6.915 1.00 88.88 92 TRP A O 1
ATOM 713 N N . ILE A 1 93 ? 8.465 -8.423 -7.796 1.00 88.94 93 ILE A N 1
ATOM 714 C CA . ILE A 1 93 ? 9.249 -7.852 -6.690 1.00 88.94 93 ILE A CA 1
ATOM 715 C C . ILE A 1 93 ? 8.427 -6.817 -5.934 1.00 88.94 93 ILE A C 1
ATOM 717 O O . ILE A 1 93 ? 8.265 -6.903 -4.716 1.00 88.94 93 ILE A O 1
ATOM 721 N N . ILE A 1 94 ? 7.879 -5.834 -6.641 1.00 90.19 94 ILE A N 1
ATOM 722 C CA . ILE A 1 94 ? 7.312 -4.646 -5.997 1.00 90.19 94 ILE A CA 1
ATOM 723 C C . ILE A 1 94 ? 5.938 -4.928 -5.394 1.00 90.19 94 ILE A C 1
ATOM 725 O O . ILE A 1 94 ? 5.655 -4.466 -4.284 1.00 90.19 94 ILE A O 1
ATOM 729 N N . ALA A 1 95 ? 5.089 -5.687 -6.085 1.00 91.88 95 ALA A N 1
ATOM 730 C CA . ALA A 1 95 ? 3.785 -6.073 -5.567 1.00 91.88 95 ALA A CA 1
ATOM 731 C C . ALA A 1 95 ? 3.899 -6.917 -4.282 1.00 91.88 95 ALA A C 1
ATOM 733 O O . ALA A 1 95 ? 3.322 -6.495 -3.274 1.00 91.88 95 ALA A O 1
ATOM 734 N N . PRO A 1 96 ? 4.667 -8.031 -4.233 1.00 92.06 96 PRO A N 1
ATOM 735 C CA . PRO A 1 96 ? 4.803 -8.815 -3.007 1.00 92.06 96 PRO A CA 1
ATOM 736 C C . PRO A 1 96 ? 5.507 -8.040 -1.891 1.00 92.06 96 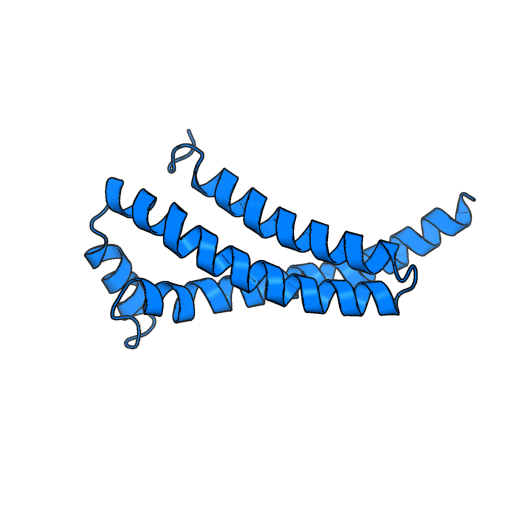PRO A C 1
ATOM 738 O O . PRO A 1 96 ? 5.094 -8.146 -0.737 1.00 92.06 96 PRO A O 1
ATOM 741 N N . PHE A 1 97 ? 6.497 -7.198 -2.209 1.00 91.19 97 PHE A N 1
ATOM 742 C CA . PHE A 1 97 ? 7.138 -6.338 -1.212 1.00 91.19 97 PHE A CA 1
ATOM 743 C C . PHE A 1 97 ? 6.144 -5.364 -0.562 1.00 91.19 97 PHE A C 1
ATOM 745 O O . PHE A 1 97 ? 6.067 -5.283 0.666 1.00 91.19 97 PHE A O 1
ATOM 752 N N . ASN A 1 98 ? 5.346 -4.646 -1.362 1.00 92.75 98 ASN A N 1
ATOM 753 C CA . ASN A 1 98 ? 4.351 -3.714 -0.826 1.00 92.75 98 ASN A CA 1
ATOM 754 C C . ASN A 1 98 ? 3.219 -4.439 -0.096 1.00 92.75 98 ASN A C 1
ATOM 756 O O . ASN A 1 98 ? 2.777 -3.957 0.943 1.00 92.75 98 ASN A O 1
ATOM 760 N N . LEU A 1 99 ? 2.791 -5.602 -0.591 1.00 94.25 99 LEU A N 1
ATOM 761 C CA . LEU A 1 99 ? 1.785 -6.436 0.064 1.00 94.25 99 LEU A CA 1
ATOM 762 C C . LEU A 1 99 ? 2.254 -6.882 1.456 1.00 94.25 99 LEU A C 1
ATOM 764 O O . LEU A 1 99 ? 1.530 -6.716 2.441 1.00 94.25 99 LEU A O 1
ATOM 768 N N . LEU A 1 100 ? 3.487 -7.383 1.559 1.00 94.38 100 LEU A N 1
ATOM 769 C CA . LEU A 1 100 ? 4.093 -7.783 2.827 1.00 94.38 100 LEU A CA 1
ATOM 770 C C . LEU A 1 100 ? 4.236 -6.587 3.775 1.00 94.38 100 LEU A C 1
ATOM 772 O O . LEU A 1 100 ? 3.797 -6.653 4.924 1.00 94.38 100 LEU A O 1
ATOM 776 N N . LYS A 1 101 ? 4.790 -5.471 3.287 1.00 91.56 101 LYS A N 1
ATOM 777 C CA . LYS A 1 101 ? 4.969 -4.237 4.066 1.00 91.56 101 LYS A CA 1
ATOM 778 C C . LYS A 1 101 ? 3.637 -3.722 4.619 1.00 91.56 101 LYS A C 1
ATOM 780 O O . LYS A 1 101 ? 3.541 -3.440 5.812 1.00 91.56 101 LYS A O 1
ATOM 785 N N . ALA A 1 102 ? 2.603 -3.646 3.783 1.00 92.50 102 ALA A N 1
ATOM 786 C CA . ALA A 1 102 ? 1.274 -3.193 4.184 1.00 92.50 102 ALA A CA 1
ATOM 787 C C . ALA A 1 102 ? 0.613 -4.152 5.188 1.00 92.50 102 ALA A C 1
ATOM 789 O O . ALA A 1 102 ? -0.060 -3.717 6.126 1.00 92.50 102 ALA A O 1
ATOM 790 N N . THR A 1 103 ? 0.836 -5.459 5.030 1.00 94.12 103 THR A N 1
ATOM 791 C CA . THR A 1 103 ? 0.338 -6.478 5.963 1.00 94.12 103 THR A CA 1
ATOM 792 C C . THR A 1 103 ? 0.988 -6.325 7.334 1.00 94.12 103 THR A C 1
ATOM 794 O O . THR A 1 103 ? 0.283 -6.278 8.341 1.00 94.12 103 THR A O 1
ATOM 797 N N . ILE A 1 104 ? 2.313 -6.157 7.392 1.00 94.62 104 ILE A N 1
ATOM 798 C CA . ILE A 1 104 ? 3.037 -5.906 8.648 1.00 94.62 104 ILE A CA 1
ATOM 799 C C . ILE A 1 104 ? 2.514 -4.630 9.313 1.00 94.62 104 ILE A C 1
ATOM 801 O O . ILE A 1 104 ? 2.180 -4.645 10.497 1.00 94.62 104 ILE A O 1
ATOM 805 N N . MET A 1 105 ? 2.367 -3.542 8.552 1.00 93.31 105 MET A N 1
ATOM 806 C CA . MET A 1 105 ? 1.786 -2.300 9.067 1.00 93.31 105 MET A CA 1
ATOM 807 C C . MET A 1 105 ? 0.379 -2.521 9.635 1.00 93.31 105 MET A C 1
ATOM 809 O O . MET A 1 105 ? 0.059 -2.006 10.707 1.00 93.31 105 MET A O 1
ATOM 813 N N . SER A 1 106 ? -0.448 -3.327 8.971 1.00 92.81 106 SER A N 1
ATOM 814 C CA . SER A 1 106 ? -1.803 -3.647 9.430 1.00 92.81 106 SER A CA 1
ATOM 815 C C . SER A 1 106 ? -1.814 -4.448 10.733 1.00 92.81 106 SER A C 1
ATOM 817 O O . SER A 1 106 ? -2.567 -4.118 11.654 1.00 92.81 106 SER A O 1
ATOM 819 N N . LEU A 1 107 ? -0.935 -5.448 10.850 1.00 92.94 107 LEU A N 1
ATOM 820 C CA . LEU A 1 107 ? -0.770 -6.252 12.065 1.00 92.94 107 LEU A CA 1
ATOM 821 C C . LEU A 1 107 ? -0.295 -5.411 13.251 1.00 92.94 107 LEU A C 1
ATOM 823 O O . LEU A 1 107 ? -0.759 -5.623 14.368 1.00 92.94 107 LEU A O 1
ATOM 827 N N . LEU A 1 108 ? 0.583 -4.433 13.017 1.00 92.44 108 LEU A N 1
ATOM 828 C CA . LEU A 1 108 ? 1.038 -3.505 14.055 1.00 92.44 108 LEU A CA 1
ATOM 829 C C . LEU A 1 108 ? -0.042 -2.479 14.431 1.00 92.44 108 LEU A C 1
ATOM 831 O O . LEU A 1 108 ? -0.153 -2.094 15.595 1.00 92.44 108 LEU A O 1
ATOM 835 N N . THR A 1 109 ? -0.870 -2.057 13.475 1.00 90.38 109 THR A N 1
ATOM 836 C CA . THR A 1 109 ? -1.899 -1.028 13.698 1.00 90.38 109 THR A CA 1
ATOM 837 C C . THR A 1 109 ? -3.050 -1.535 14.573 1.00 90.38 109 THR A C 1
ATOM 839 O O . THR A 1 109 ? -3.539 -0.798 15.429 1.00 90.38 109 THR A O 1
ATOM 842 N N . LEU A 1 110 ? -3.471 -2.795 14.421 1.00 88.12 110 LEU A N 1
ATOM 843 C CA . LEU A 1 110 ? -4.619 -3.357 15.154 1.00 88.12 110 LEU A CA 1
ATOM 844 C C . LEU A 1 110 ? -4.473 -3.326 16.694 1.00 88.12 110 LEU A C 1
ATOM 846 O O . LEU A 1 110 ? -5.385 -2.828 17.364 1.00 88.12 110 LEU A O 1
ATOM 850 N N . PRO A 1 111 ? -3.370 -3.818 17.299 1.00 88.00 111 PRO A N 1
ATOM 851 C CA . PRO A 1 11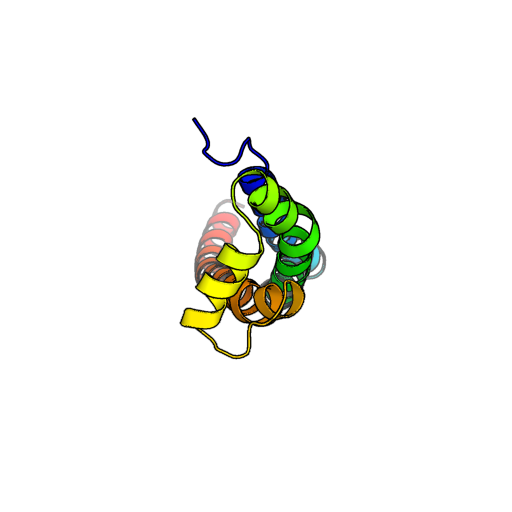1 ? -3.164 -3.752 18.747 1.00 88.00 111 PRO A CA 1
ATOM 852 C C . PRO A 1 111 ? -3.028 -2.316 19.256 1.00 88.00 111 PRO A C 1
ATOM 854 O O . PRO A 1 111 ? -3.558 -1.982 20.320 1.00 88.00 111 PRO A O 1
ATOM 857 N N . LEU A 1 112 ? -2.338 -1.465 18.488 1.00 87.62 112 LEU A N 1
ATOM 858 C CA . LEU A 1 112 ? -2.146 -0.057 18.826 1.00 87.62 112 LEU A CA 1
ATOM 859 C C . LEU A 1 112 ? -3.482 0.679 18.867 1.00 87.62 112 LEU A C 1
ATOM 861 O O . LEU A 1 112 ? -3.740 1.404 19.825 1.00 87.62 112 LEU A O 1
ATOM 865 N N . TYR A 1 113 ? -4.366 0.429 17.900 1.00 85.06 113 TYR A N 1
ATOM 866 C CA . TYR A 1 113 ? -5.704 1.004 17.904 1.00 85.06 113 TYR A CA 1
ATOM 867 C C . TYR A 1 113 ? -6.482 0.637 19.170 1.00 85.06 113 TYR A C 1
ATOM 869 O O . TYR A 1 113 ? -6.952 1.534 19.866 1.00 85.06 113 TYR A O 1
ATOM 877 N N . LYS A 1 114 ? -6.564 -0.655 19.522 1.00 80.88 114 LYS A N 1
ATOM 878 C CA . LYS A 1 114 ? -7.310 -1.096 20.716 1.00 80.88 114 LYS A CA 1
ATOM 879 C C . LYS A 1 114 ? -6.786 -0.445 21.998 1.00 80.88 114 LYS A C 1
ATOM 881 O O . LYS A 1 114 ? -7.560 -0.112 22.896 1.00 80.88 114 LYS A O 1
ATOM 886 N N . ARG A 1 115 ? -5.465 -0.256 22.098 1.00 83.94 115 ARG A N 1
ATOM 887 C CA . ARG A 1 115 ? -4.843 0.420 23.243 1.00 83.94 115 ARG A CA 1
ATOM 888 C C . ARG A 1 115 ? -5.192 1.908 23.272 1.00 83.94 115 ARG A C 1
ATOM 890 O O . ARG A 1 115 ? -5.564 2.412 24.329 1.00 83.94 115 ARG A O 1
ATOM 897 N N . THR A 1 116 ? -5.102 2.589 22.134 1.00 83.56 116 THR A N 1
ATOM 898 C CA . THR A 1 116 ? -5.388 4.025 22.018 1.00 83.56 116 THR A CA 1
ATOM 899 C C . THR A 1 116 ? -6.869 4.332 22.220 1.00 83.56 116 THR A C 1
ATOM 901 O O . THR A 1 116 ? -7.188 5.267 22.944 1.00 83.56 116 THR A O 1
ATOM 904 N N . GLU A 1 117 ? -7.777 3.520 21.674 1.00 80.38 117 GLU A N 1
ATOM 905 C CA . GLU A 1 117 ? -9.226 3.643 21.883 1.00 80.38 117 GLU A CA 1
ATOM 906 C C . GLU A 1 117 ? -9.580 3.540 23.373 1.00 80.38 117 GLU A C 1
ATOM 908 O O . GLU A 1 117 ? -10.289 4.391 23.911 1.00 80.38 117 GLU A O 1
ATOM 913 N N . LYS A 1 118 ? -9.014 2.551 24.078 1.00 79.44 118 LYS A N 1
ATOM 914 C CA . LYS A 1 118 ? -9.224 2.377 25.522 1.00 79.44 118 LYS A CA 1
ATOM 915 C C . LYS A 1 118 ? -8.722 3.567 26.342 1.00 79.44 118 LYS A C 1
ATOM 917 O O . LYS A 1 118 ? -9.327 3.890 27.358 1.00 79.44 118 LYS A O 1
ATOM 922 N N . ILE A 1 119 ? -7.611 4.188 25.943 1.00 80.88 119 ILE A N 1
ATOM 923 C CA . ILE A 1 119 ? -7.077 5.382 26.616 1.00 80.88 119 ILE A CA 1
ATOM 924 C C . ILE A 1 119 ? -7.954 6.596 26.308 1.00 80.88 119 ILE A C 1
ATOM 926 O O . ILE A 1 119 ? -8.338 7.313 27.225 1.00 80.88 119 ILE A O 1
ATOM 930 N N . LEU A 1 120 ? -8.322 6.806 25.045 1.00 78.31 120 LEU A N 1
ATOM 931 C CA . LEU A 1 120 ? -9.110 7.961 24.622 1.00 78.31 120 LEU A CA 1
ATOM 932 C C . LEU A 1 120 ? -10.511 7.967 25.250 1.00 78.31 120 LEU A C 1
ATOM 934 O O . LEU A 1 120 ? -10.978 9.010 25.696 1.00 78.31 120 LEU A O 1
ATOM 938 N N . ASN A 1 121 ? -11.145 6.799 25.362 1.00 74.19 121 ASN A N 1
ATOM 939 C CA . ASN A 1 121 ? -12.443 6.653 26.023 1.00 74.19 121 ASN A CA 1
ATOM 940 C C . ASN A 1 121 ? -12.375 6.800 27.555 1.00 74.19 121 ASN A C 1
ATOM 942 O O . ASN A 1 121 ? -13.421 6.849 28.185 1.00 74.19 121 ASN A O 1
ATOM 946 N N . ARG A 1 122 ? -11.180 6.842 28.166 1.00 70.62 122 ARG A N 1
ATOM 947 C CA . ARG A 1 122 ? -10.996 7.133 29.604 1.00 70.62 122 ARG A CA 1
ATOM 948 C C . ARG A 1 122 ? -10.792 8.618 29.907 1.00 70.62 122 ARG A C 1
ATOM 950 O O . ARG A 1 122 ? -10.856 8.996 31.069 1.00 70.62 122 ARG A O 1
ATOM 957 N N . VAL A 1 123 ? -10.441 9.413 28.895 1.00 69.38 123 VAL A N 1
ATOM 958 C CA . VAL A 1 123 ? -10.174 10.857 29.030 1.00 69.38 123 VAL A CA 1
ATOM 959 C C . VAL A 1 123 ? -11.407 11.691 28.654 1.00 69.38 123 VAL A C 1
ATOM 961 O O . VAL A 1 123 ? -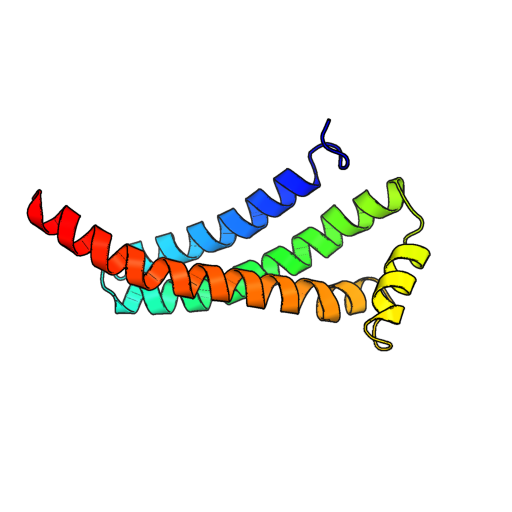11.486 12.858 29.024 1.00 69.38 123 VAL A O 1
ATOM 964 N N . LYS A 1 124 ? -12.365 11.093 27.937 1.00 50.12 124 LYS A N 1
ATOM 965 C CA . LYS A 1 124 ? -13.733 11.608 27.799 1.00 50.12 124 LYS A CA 1
ATOM 966 C C . LYS A 1 124 ? -14.571 11.237 29.011 1.00 50.12 124 LYS A C 1
ATOM 968 O O . LYS A 1 124 ? -15.432 12.069 29.360 1.00 50.12 124 LYS A O 1
#

pLDDT: mean 86.18, std 10.26, range [33.28, 96.0]

Sequence (124 aa):
MSTTGGVGEFANFVIGGSFVWTVSYVYTKKRETSGIIIGLILGVFVMTIVGCLSNYYIMLPFYSTIMPIEAVIEMGAAINPYIVDKLTFVIWIIAPFNLLKATIMSLLTLPLYKRTEKILNRVK

Radius of gyration: 17.71 Å; chains: 1; bounding box: 40×30×48 Å

Foldseek 3Di:
DPPQPCLVVVLVCQLVVQLVVQLVVQCVVPVDLVSNVVSLVVSLVRSLVSQLVSCLPGVLVSVCVVDPSVVVQVVQCVVPVQRDDSNSSSVVPRNVVSSVVSVVVSVVVSVVVVVVVVVVVVVD

Organism: NCBI:txid1076179

Secondary structure (DSSP, 8-state):
--TTTTHHHHHHHHHHHHHHHHHHHHHHHS-SHHHHHHHHHHHHHHHHHHHHHHIIIIIHHHHTTTS-HHHHHHHHHTT-TT--SHHHHIIIIIHHHHHHHHHHHHHHHHHHHHHHHHHHHHH-